Protein AF-A0A345DSM7-F1 (afdb_monomer_lite)

Organism: NCBI:txid1276259

pLDDT: mean 78.88, std 12.36, range [50.38, 92.19]

Radius of gyration: 13.11 Å; chains: 1; bounding box: 27×38×23 Å

Foldseek 3Di:
DAPPVRHDDLVNVCVVVVHDSVVSVVVVVVCVVVVQWDQDPPDPDRDTDGDPVNVVVVVVVVVVVD

Structure (mmCIF, N/CA/C/O backbone):
data_AF-A0A345DSM7-F1
#
_entry.id   AF-A0A345DSM7-F1
#
loop_
_atom_site.group_PDB
_atom_site.id
_atom_site.type_symbol
_atom_site.label_atom_id
_atom_site.label_alt_id
_atom_site.label_comp_id
_atom_site.label_asym_id
_atom_site.label_entity_id
_atom_site.label_seq_id
_atom_site.pdbx_PDB_ins_code
_atom_site.Cartn_x
_atom_site.Cartn_y
_atom_site.Cartn_z
_atom_site.occupancy
_atom_site.B_iso_or_equiv
_atom_site.auth_seq_id
_atom_site.auth_comp_id
_atom_site.auth_asym_id
_atom_site.auth_atom_id
_atom_site.pdbx_PDB_model_num
ATOM 1 N N . MET A 1 1 ? -15.875 -5.486 -5.954 1.00 52.56 1 MET A N 1
ATOM 2 C CA . MET A 1 1 ? -16.515 -4.210 -6.346 1.00 52.56 1 MET A CA 1
ATOM 3 C C . MET A 1 1 ? -15.432 -3.216 -6.694 1.00 52.56 1 MET A C 1
ATOM 5 O O . MET A 1 1 ? -14.682 -2.840 -5.810 1.00 52.56 1 MET A O 1
ATOM 9 N N . ILE A 1 2 ? -15.328 -2.848 -7.966 1.00 57.84 2 ILE A N 1
ATOM 10 C CA . ILE A 1 2 ? -14.376 -1.858 -8.475 1.00 57.84 2 ILE A CA 1
ATOM 11 C C . ILE A 1 2 ? -15.169 -0.561 -8.703 1.00 57.84 2 ILE A C 1
ATOM 13 O O . ILE A 1 2 ? -16.312 -0.625 -9.154 1.00 57.84 2 ILE A O 1
ATOM 17 N N . ASN A 1 3 ? -14.637 0.605 -8.325 1.00 63.81 3 ASN A N 1
ATOM 18 C CA . ASN A 1 3 ? -15.348 1.873 -8.526 1.00 63.81 3 ASN A CA 1
ATOM 19 C C . ASN A 1 3 ? -15.529 2.190 -10.030 1.00 63.81 3 ASN A C 1
ATOM 21 O O . ASN A 1 3 ? -14.903 1.563 -10.882 1.00 63.81 3 ASN A O 1
ATOM 25 N N . ARG A 1 4 ? -16.340 3.208 -10.369 1.00 50.38 4 ARG A N 1
ATOM 26 C CA . ARG A 1 4 ? -16.599 3.656 -11.763 1.00 50.38 4 ARG A CA 1
ATOM 27 C C . ARG A 1 4 ? -15.329 3.974 -12.575 1.00 50.38 4 ARG A C 1
ATOM 29 O O . ARG A 1 4 ? -15.399 4.136 -13.785 1.00 50.38 4 ARG A O 1
ATOM 36 N N . TRP A 1 5 ? -14.186 4.076 -11.908 1.00 58.69 5 TRP A N 1
ATOM 37 C CA . TRP A 1 5 ? -12.899 4.434 -12.482 1.00 58.69 5 TRP A CA 1
ATOM 38 C C . TRP A 1 5 ? -11.940 3.251 -12.608 1.00 58.69 5 TRP A C 1
ATOM 40 O O . TRP A 1 5 ? -10.848 3.451 -13.115 1.00 58.69 5 TRP A O 1
ATOM 50 N N . GLY A 1 6 ? -12.312 2.040 -12.182 1.00 62.03 6 GLY A N 1
ATOM 51 C CA . GLY A 1 6 ? -11.425 0.879 -12.276 1.00 62.03 6 GLY A CA 1
ATOM 52 C C . GLY A 1 6 ? -10.551 0.634 -11.038 1.00 62.03 6 GLY A C 1
ATOM 53 O O . GLY A 1 6 ? -9.670 -0.217 -11.088 1.00 62.03 6 GLY A O 1
ATOM 54 N N . TYR A 1 7 ? -10.790 1.328 -9.916 1.00 69.00 7 TYR A N 1
ATOM 55 C CA . TYR A 1 7 ? -9.933 1.258 -8.723 1.00 69.00 7 TYR A CA 1
ATOM 56 C C . TYR A 1 7 ? -10.677 0.816 -7.458 1.00 69.00 7 TYR A C 1
ATOM 58 O O . TYR A 1 7 ? -11.896 0.968 -7.341 1.00 69.00 7 TYR A O 1
ATOM 66 N N . LEU A 1 8 ? -9.918 0.297 -6.491 1.00 74.81 8 LEU A N 1
ATOM 67 C CA . LEU A 1 8 ? -10.395 -0.026 -5.147 1.00 74.81 8 LEU A CA 1
ATOM 68 C C . LEU A 1 8 ? -10.036 1.109 -4.183 1.00 74.81 8 LEU A C 1
ATOM 70 O O . LEU A 1 8 ? -8.882 1.533 -4.128 1.00 74.81 8 LEU A O 1
ATOM 74 N N . ASN A 1 9 ? -11.011 1.606 -3.421 1.00 79.25 9 ASN A N 1
ATOM 75 C CA . ASN A 1 9 ? -10.737 2.519 -2.308 1.00 79.25 9 ASN A CA 1
ATOM 76 C C . ASN A 1 9 ? -10.259 1.739 -1.060 1.00 79.25 9 ASN A C 1
ATOM 78 O O . ASN A 1 9 ? -10.318 0.509 -1.021 1.00 79.25 9 ASN A O 1
ATOM 82 N N . LEU A 1 10 ? -9.771 2.441 -0.029 1.00 80.25 10 LEU A N 1
ATOM 83 C CA . LEU A 1 10 ? -9.213 1.789 1.168 1.00 80.25 10 LEU A CA 1
ATOM 84 C C . LEU A 1 10 ? -10.240 0.926 1.917 1.00 80.25 10 LEU A C 1
ATOM 86 O O . LEU A 1 10 ? -9.868 -0.113 2.453 1.00 80.25 10 LEU A O 1
ATOM 90 N N . GLU A 1 11 ? -11.514 1.317 1.921 1.00 82.75 11 GLU A N 1
ATOM 91 C CA . GLU A 1 11 ? -12.604 0.546 2.535 1.00 82.75 11 GLU A CA 1
ATOM 92 C C . GLU A 1 11 ? -12.841 -0.771 1.794 1.00 82.75 11 GLU A C 1
ATOM 94 O O . GLU A 1 11 ? -12.934 -1.830 2.407 1.00 82.75 11 GLU A O 1
ATOM 99 N N . GLN A 1 12 ? -12.846 -0.737 0.462 1.00 83.88 12 GLN A N 1
ATOM 100 C CA . GLN A 1 12 ? -12.958 -1.928 -0.373 1.00 83.88 12 GLN A CA 1
ATOM 101 C C . GLN A 1 12 ? -11.750 -2.852 -0.189 1.00 83.88 12 GLN A C 1
ATOM 103 O O . GLN A 1 12 ? -11.921 -4.064 -0.106 1.00 83.88 12 GLN A O 1
ATOM 108 N N . VAL A 1 13 ? -10.537 -2.300 -0.073 1.00 84.38 13 VAL A N 1
ATOM 109 C CA . VAL A 1 13 ? -9.324 -3.080 0.237 1.00 84.38 13 VAL A CA 1
ATOM 110 C C . VAL A 1 13 ? -9.401 -3.693 1.639 1.00 84.38 13 VAL A C 1
ATOM 112 O O . VAL A 1 13 ? -9.045 -4.855 1.819 1.00 84.38 13 VAL A O 1
ATOM 115 N N . SER A 1 14 ? -9.897 -2.943 2.622 1.00 87.31 14 SER A N 1
ATOM 116 C CA . SER A 1 14 ? -10.124 -3.411 3.994 1.00 87.31 14 SER A CA 1
ATOM 117 C C . SER A 1 14 ? -11.103 -4.584 4.041 1.00 87.31 14 SER A C 1
ATOM 119 O O . SER A 1 14 ? -10.795 -5.593 4.676 1.00 87.31 14 SER A O 1
ATOM 121 N N . LEU A 1 15 ? -12.216 -4.497 3.308 1.00 88.31 15 LEU A N 1
ATOM 122 C CA . LEU A 1 15 ? -13.187 -5.584 3.168 1.00 88.31 15 LEU A CA 1
ATOM 123 C C . LEU A 1 15 ? -12.591 -6.809 2.462 1.00 88.31 15 LEU A C 1
ATOM 125 O O . LEU A 1 15 ? -12.737 -7.923 2.953 1.00 88.31 15 LEU A O 1
ATOM 129 N N . LEU A 1 16 ? -11.878 -6.618 1.346 1.00 87.81 16 LEU A N 1
ATOM 130 C CA . LEU A 1 16 ? -11.270 -7.719 0.584 1.00 87.81 16 LEU A CA 1
ATOM 131 C C . LEU A 1 16 ? -10.205 -8.476 1.378 1.00 87.81 16 LEU A C 1
ATOM 133 O O . LEU A 1 16 ? -10.090 -9.691 1.259 1.00 87.81 16 LEU A O 1
ATOM 137 N N . LEU A 1 17 ? -9.413 -7.757 2.172 1.00 87.56 17 LEU A N 1
ATOM 138 C CA . LEU A 1 17 ? -8.361 -8.350 2.992 1.00 87.56 17 LEU A CA 1
ATOM 139 C C . LEU A 1 17 ? -8.865 -8.809 4.364 1.00 87.56 17 LEU A C 1
ATOM 141 O O . LEU A 1 17 ? -8.072 -9.367 5.119 1.00 87.56 17 LEU A O 1
ATOM 145 N N . ASN A 1 18 ? -10.138 -8.557 4.691 1.00 91.56 18 ASN A N 1
ATOM 146 C CA . ASN A 1 18 ? -10.725 -8.757 6.015 1.00 91.56 18 ASN A CA 1
ATOM 147 C C . ASN A 1 18 ? -9.844 -8.1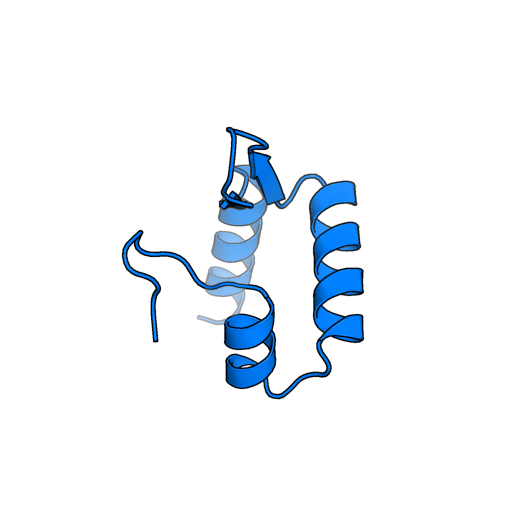69 7.138 1.00 91.56 18 ASN A C 1
ATOM 149 O O . ASN A 1 18 ? -9.501 -8.830 8.120 1.00 91.56 18 ASN A O 1
ATOM 153 N N . LYS A 1 19 ? -9.397 -6.923 6.951 1.00 90.31 19 LYS A N 1
ATOM 154 C CA . LYS A 1 19 ? -8.490 -6.214 7.867 1.00 90.31 19 LYS A CA 1
ATOM 155 C C . LYS A 1 19 ? -9.059 -4.867 8.260 1.00 90.31 19 LYS A C 1
ATOM 157 O O . LYS A 1 19 ? -9.730 -4.216 7.467 1.00 90.31 19 LYS A O 1
ATOM 162 N N . ASN A 1 20 ? -8.714 -4.405 9.460 1.00 90.81 20 ASN A N 1
ATOM 163 C CA . ASN A 1 20 ? -9.112 -3.085 9.941 1.00 90.81 20 ASN A CA 1
ATOM 164 C C . ASN A 1 20 ? -8.587 -1.968 9.019 1.00 90.81 20 ASN A C 1
ATOM 166 O O . ASN A 1 20 ? -7.418 -1.971 8.623 1.00 90.81 20 ASN A O 1
ATOM 170 N N . ILE A 1 21 ? -9.438 -0.981 8.732 1.00 88.25 21 ILE A N 1
ATOM 171 C CA . ILE A 1 21 ? -9.107 0.182 7.902 1.00 88.25 21 ILE A CA 1
ATOM 172 C C . ILE A 1 21 ? -7.859 0.935 8.394 1.00 88.25 21 ILE A C 1
ATOM 174 O O . ILE A 1 21 ? -7.034 1.343 7.579 1.00 88.25 21 ILE A O 1
ATOM 178 N N . LYS A 1 22 ? -7.653 1.035 9.716 1.00 90.69 22 LYS A N 1
ATOM 179 C CA . LYS A 1 22 ? -6.462 1.655 10.324 1.00 90.69 22 LYS A CA 1
ATOM 180 C C . LYS A 1 22 ? -5.187 0.898 9.959 1.00 90.69 22 LYS A C 1
ATOM 182 O O . LYS A 1 22 ? -4.169 1.509 9.646 1.00 90.69 22 LYS A O 1
ATOM 187 N N . THR A 1 23 ? -5.247 -0.433 9.952 1.00 90.12 23 THR A N 1
ATOM 188 C CA . THR A 1 23 ? -4.122 -1.285 9.546 1.00 90.12 23 THR A CA 1
ATOM 189 C C . THR A 1 23 ? -3.807 -1.099 8.066 1.00 90.12 23 THR A C 1
ATOM 191 O O . THR A 1 23 ? -2.643 -0.944 7.710 1.00 90.12 23 THR A O 1
ATOM 194 N N . ILE A 1 24 ? -4.831 -1.058 7.208 1.00 88.56 24 ILE A N 1
ATOM 195 C CA . ILE A 1 24 ? -4.655 -0.815 5.770 1.00 88.56 24 ILE A CA 1
ATOM 196 C C . ILE A 1 24 ? -4.052 0.570 5.513 1.00 88.56 24 ILE A C 1
ATOM 198 O O . ILE A 1 24 ? -3.158 0.705 4.680 1.00 88.56 24 ILE A O 1
ATOM 202 N N . GLN A 1 25 ? -4.476 1.591 6.258 1.00 88.94 25 GLN A N 1
ATOM 203 C CA . GLN A 1 25 ? -3.907 2.933 6.160 1.00 88.94 25 GLN A CA 1
ATOM 204 C C . GLN A 1 25 ? -2.426 2.966 6.565 1.00 88.94 25 GLN A C 1
ATOM 206 O O . GLN A 1 25 ? -1.610 3.512 5.824 1.00 88.94 25 GLN A O 1
ATOM 211 N N . LEU A 1 26 ? -2.062 2.329 7.679 1.00 92.19 26 LEU A N 1
ATOM 212 C CA . LEU A 1 26 ? -0.671 2.258 8.134 1.00 92.19 26 LEU A CA 1
ATOM 213 C C . LEU A 1 26 ? 0.220 1.499 7.136 1.00 92.19 26 LEU A C 1
ATOM 215 O O . LEU A 1 26 ? 1.325 1.936 6.816 1.00 92.19 26 LEU A O 1
ATOM 219 N N . GLN A 1 27 ? -0.277 0.393 6.579 1.00 88.88 27 GLN A N 1
ATOM 220 C CA . GLN A 1 27 ? 0.429 -0.361 5.538 1.00 88.88 27 GLN A CA 1
ATOM 221 C C . GLN A 1 27 ? 0.607 0.457 4.259 1.00 88.88 27 GLN A C 1
ATOM 223 O O . GLN A 1 27 ? 1.683 0.451 3.665 1.00 88.88 27 GLN A O 1
ATOM 228 N N . LYS A 1 28 ? -0.418 1.208 3.851 1.00 87.31 28 LYS A N 1
ATOM 229 C CA . LYS A 1 28 ? -0.332 2.132 2.718 1.00 87.31 28 LYS A CA 1
ATOM 230 C C . LYS A 1 28 ? 0.779 3.158 2.931 1.00 87.31 28 LYS A C 1
ATOM 232 O O . LYS A 1 28 ? 1.605 3.345 2.046 1.00 87.31 28 LYS A O 1
ATOM 237 N N . GLU A 1 29 ? 0.824 3.800 4.095 1.00 89.06 29 GLU A N 1
ATOM 238 C CA . GLU A 1 29 ? 1.856 4.790 4.433 1.00 89.06 29 GLU A CA 1
ATOM 239 C C . GLU A 1 29 ? 3.265 4.185 4.401 1.00 89.06 29 GLU A C 1
ATOM 241 O O . GLU A 1 29 ? 4.184 4.789 3.845 1.00 89.06 29 GLU A O 1
ATOM 246 N N . GLN A 1 30 ? 3.433 2.957 4.900 1.00 91.50 30 GLN A N 1
ATOM 247 C CA . GLN A 1 30 ? 4.694 2.221 4.785 1.00 91.50 30 GLN A CA 1
ATOM 248 C C . GLN A 1 30 ? 5.076 1.955 3.323 1.00 91.50 30 GLN A C 1
ATOM 250 O O . GLN A 1 30 ? 6.212 2.216 2.931 1.00 91.50 30 GLN A O 1
ATOM 255 N N . LEU A 1 31 ? 4.143 1.488 2.490 1.00 88.62 31 LEU A N 1
ATOM 256 C CA . LEU A 1 31 ? 4.395 1.222 1.068 1.00 88.62 31 LEU A CA 1
ATOM 257 C C . LEU A 1 31 ? 4.758 2.497 0.293 1.00 88.62 31 LEU A C 1
ATOM 259 O O . LEU A 1 31 ? 5.639 2.464 -0.568 1.00 88.62 31 LEU A O 1
ATOM 263 N N . VAL A 1 32 ? 4.140 3.630 0.626 1.00 87.31 32 VAL A N 1
ATOM 264 C CA . VAL A 1 32 ? 4.515 4.946 0.084 1.00 87.31 32 VAL A CA 1
ATOM 265 C C . VAL A 1 32 ? 5.926 5.324 0.535 1.00 87.31 32 VAL A C 1
ATOM 267 O O . VAL A 1 32 ? 6.764 5.664 -0.301 1.00 87.31 32 VAL A O 1
ATOM 270 N N . LYS A 1 33 ? 6.244 5.174 1.828 1.00 89.38 33 LYS A N 1
ATOM 271 C CA . LYS A 1 33 ? 7.592 5.422 2.371 1.00 89.38 33 LYS A CA 1
ATOM 272 C C . LYS A 1 33 ? 8.660 4.558 1.691 1.00 89.38 33 LYS A C 1
ATOM 27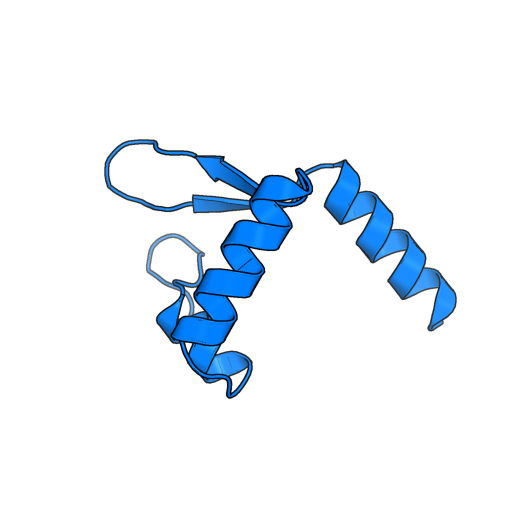4 O O . LYS A 1 33 ? 9.755 5.039 1.410 1.00 89.38 33 LYS A O 1
ATOM 279 N N . PHE A 1 34 ? 8.342 3.307 1.364 1.00 89.06 34 PHE A N 1
ATOM 280 C CA . PHE A 1 34 ? 9.238 2.397 0.642 1.00 89.06 34 PHE A CA 1
ATOM 281 C C . PHE A 1 34 ? 9.321 2.652 -0.870 1.00 89.06 34 PHE A C 1
ATOM 283 O O . PHE A 1 34 ? 10.052 1.934 -1.571 1.00 89.06 34 PHE A O 1
ATOM 290 N N . LYS A 1 35 ? 8.613 3.674 -1.374 1.00 87.44 35 LYS A N 1
ATOM 291 C CA . LYS A 1 35 ? 8.475 3.998 -2.802 1.00 87.44 35 LYS A CA 1
ATOM 292 C C . LYS A 1 35 ? 7.942 2.811 -3.611 1.00 87.44 35 LYS A C 1
ATOM 294 O O . LYS A 1 35 ? 8.381 2.554 -4.732 1.00 87.44 35 LYS A O 1
ATOM 299 N N . MET A 1 36 ? 7.039 2.040 -3.010 1.00 87.06 36 MET A N 1
ATOM 300 C CA . MET A 1 36 ? 6.341 0.927 -3.659 1.00 87.06 36 MET A CA 1
ATOM 301 C C . MET A 1 36 ? 5.008 1.361 -4.273 1.00 87.06 36 MET A C 1
ATOM 303 O O . MET A 1 36 ? 4.540 0.733 -5.220 1.00 87.06 36 MET A O 1
ATOM 307 N N . LEU A 1 37 ? 4.431 2.454 -3.771 1.00 84.81 37 LEU A N 1
ATOM 308 C CA . LEU A 1 37 ? 3.240 3.085 -4.325 1.00 84.81 37 LEU A CA 1
ATOM 309 C C . LEU A 1 37 ? 3.548 4.516 -4.753 1.00 84.81 37 LEU A C 1
ATOM 311 O O . LEU A 1 37 ? 4.114 5.284 -3.975 1.00 84.81 37 LEU A O 1
ATOM 315 N N . ASN A 1 38 ? 3.115 4.873 -5.957 1.00 79.56 38 ASN A N 1
ATOM 316 C CA . ASN A 1 38 ? 2.933 6.262 -6.347 1.00 79.56 38 ASN A CA 1
ATOM 317 C C . ASN A 1 38 ? 1.566 6.727 -5.847 1.00 79.56 38 ASN A C 1
ATOM 319 O O . ASN A 1 38 ? 0.567 6.017 -5.997 1.00 79.56 38 ASN A O 1
ATOM 323 N N . VAL A 1 39 ? 1.538 7.911 -5.242 1.00 72.81 39 VAL A N 1
ATOM 324 C CA . VAL A 1 39 ? 0.309 8.580 -4.814 1.00 72.81 39 VAL A CA 1
ATOM 325 C C . VAL A 1 39 ? 0.119 9.774 -5.731 1.00 72.81 39 VAL A C 1
ATOM 327 O O . VAL A 1 39 ? 0.729 10.817 -5.506 1.00 72.81 39 VAL A O 1
ATOM 330 N N . ASP A 1 40 ? -0.690 9.616 -6.775 1.00 65.44 40 ASP A N 1
ATOM 331 C CA . ASP A 1 40 ? -1.059 10.758 -7.607 1.00 65.44 40 ASP A CA 1
ATOM 332 C C . ASP A 1 40 ? -2.152 11.554 -6.897 1.00 65.44 40 ASP A C 1
ATOM 334 O O . ASP A 1 40 ? -3.233 11.042 -6.600 1.00 65.44 40 ASP A O 1
ATOM 338 N N . THR A 1 41 ? -1.855 12.820 -6.609 1.00 57.84 41 THR A N 1
ATOM 339 C CA . THR A 1 41 ? -2.752 13.762 -5.922 1.00 57.84 41 THR A CA 1
ATOM 340 C C . THR A 1 41 ? -3.628 14.558 -6.889 1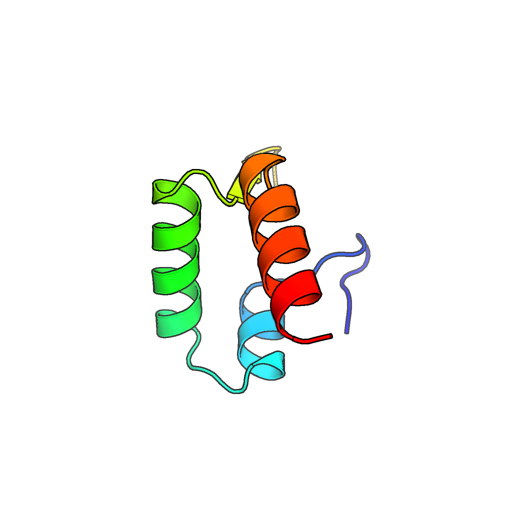.00 57.84 41 THR A C 1
ATOM 342 O O . THR A 1 41 ? -4.247 15.545 -6.482 1.00 57.84 41 THR A O 1
ATOM 345 N N . LEU A 1 42 ? -3.712 14.139 -8.162 1.00 59.66 42 LEU A N 1
ATOM 346 C CA . LEU A 1 42 ? -4.587 14.773 -9.149 1.00 59.66 42 LEU A CA 1
ATOM 347 C C . LEU A 1 42 ? -6.014 14.914 -8.588 1.00 59.66 42 LEU A C 1
ATOM 349 O O . LEU A 1 42 ? -6.527 14.025 -7.895 1.00 59.66 42 LEU A O 1
ATOM 353 N N . PRO A 1 43 ? -6.653 16.068 -8.830 1.00 53.88 43 PRO A N 1
ATOM 354 C CA . PRO A 1 43 ? -7.641 16.599 -7.915 1.00 53.88 43 PRO A CA 1
ATOM 355 C C . PRO A 1 43 ? -8.859 15.674 -7.877 1.00 53.88 43 PRO A C 1
ATOM 357 O O . PRO A 1 43 ? -9.501 15.432 -8.898 1.00 53.88 43 PRO A O 1
ATOM 360 N N . LYS A 1 44 ? -9.187 15.203 -6.666 1.00 54.28 44 LYS A N 1
ATOM 361 C CA . LYS A 1 44 ? -10.366 14.404 -6.262 1.00 54.28 44 LYS A CA 1
ATOM 362 C C . LYS A 1 44 ? -10.218 12.881 -6.197 1.00 54.28 44 LYS A C 1
ATOM 364 O O . LYS A 1 44 ? -11.177 12.243 -5.762 1.00 54.28 44 LYS A O 1
ATOM 369 N N . LYS A 1 45 ? -9.089 12.264 -6.564 1.00 55.84 45 LYS A N 1
ATOM 370 C CA . LYS A 1 45 ? -8.968 10.795 -6.478 1.00 55.84 45 LYS A CA 1
ATOM 371 C C . LYS A 1 45 ? -7.594 10.362 -5.992 1.00 55.84 45 LYS A C 1
ATOM 373 O O . LYS A 1 45 ? -6.598 10.564 -6.666 1.00 55.84 45 LYS A O 1
ATOM 378 N N . ASN A 1 46 ? -7.583 9.717 -4.827 1.00 61.34 46 ASN A N 1
ATOM 379 C CA . ASN A 1 46 ? -6.418 9.033 -4.277 1.00 61.34 46 ASN A CA 1
ATOM 380 C C . ASN A 1 46 ? -6.103 7.800 -5.138 1.00 61.34 46 ASN A C 1
ATOM 382 O O . ASN A 1 46 ? -6.530 6.690 -4.814 1.00 61.34 46 ASN A O 1
ATOM 386 N N . TYR A 1 47 ? -5.427 8.000 -6.266 1.00 63.81 47 TYR A N 1
ATOM 387 C CA . TYR A 1 47 ? -4.965 6.905 -7.106 1.00 63.81 47 TYR A CA 1
ATOM 388 C C . TYR A 1 47 ? -3.642 6.371 -6.558 1.00 63.81 47 TYR A C 1
ATOM 390 O O . TYR A 1 47 ? -2.687 7.120 -6.359 1.00 63.81 47 TYR A O 1
ATOM 398 N N . TYR A 1 48 ? -3.607 5.060 -6.315 1.00 73.25 48 TYR A N 1
ATOM 399 C CA . TYR A 1 48 ? -2.414 4.343 -5.879 1.00 73.25 48 TYR A CA 1
ATOM 400 C C . TYR A 1 48 ? -1.980 3.402 -6.996 1.00 73.25 48 TYR A C 1
ATOM 402 O O . TYR A 1 48 ? -2.687 2.442 -7.305 1.00 73.25 48 TYR A O 1
ATOM 410 N N . THR A 1 49 ? -0.834 3.676 -7.612 1.00 76.88 49 THR A N 1
ATOM 411 C CA . THR A 1 49 ? -0.250 2.804 -8.639 1.00 76.88 49 THR A CA 1
ATOM 412 C C . THR A 1 49 ? 1.035 2.172 -8.117 1.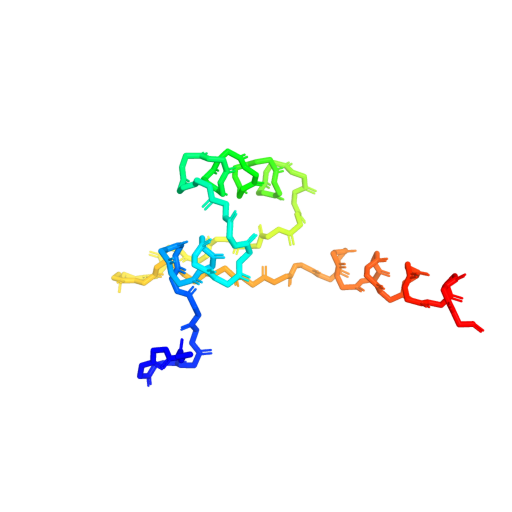00 76.88 49 THR A C 1
ATOM 414 O O . THR A 1 49 ? 1.769 2.778 -7.335 1.00 76.88 49 THR A O 1
ATOM 417 N N . LEU A 1 50 ? 1.297 0.921 -8.505 1.00 82.69 50 LEU A N 1
ATOM 418 C CA . LEU A 1 50 ? 2.552 0.252 -8.163 1.00 82.69 50 LEU A CA 1
ATOM 419 C C . LEU A 1 50 ? 3.704 0.914 -8.918 1.00 82.69 50 LEU A C 1
ATOM 421 O O . LEU A 1 50 ? 3.598 1.174 -10.115 1.00 82.69 50 LEU A O 1
ATOM 425 N N . THR A 1 51 ? 4.822 1.144 -8.236 1.00 85.25 51 THR A N 1
ATOM 426 C CA . THR A 1 51 ? 6.054 1.574 -8.906 1.00 85.25 51 THR A CA 1
ATOM 427 C C . THR A 1 51 ? 6.688 0.412 -9.669 1.00 85.25 51 THR A C 1
ATOM 429 O O . THR A 1 51 ? 6.483 -0.753 -9.316 1.00 85.25 51 THR A O 1
ATOM 432 N N . SER A 1 52 ? 7.545 0.702 -10.654 1.00 86.12 52 SER A N 1
ATOM 433 C CA . SER A 1 52 ? 8.318 -0.333 -11.365 1.00 86.12 52 SER A CA 1
ATOM 434 C C . SER A 1 52 ? 9.116 -1.220 -10.399 1.00 86.12 52 SER A C 1
ATOM 436 O O . SER A 1 52 ? 9.240 -2.423 -10.603 1.00 86.12 52 SER A O 1
ATOM 438 N N . LYS A 1 53 ? 9.600 -0.649 -9.285 1.00 88.38 53 LYS A N 1
ATOM 439 C CA . LYS A 1 53 ? 10.264 -1.389 -8.202 1.00 88.38 53 LYS A CA 1
ATOM 440 C C . LYS A 1 53 ? 9.327 -2.403 -7.543 1.00 88.38 53 LYS A C 1
ATOM 442 O O . LYS A 1 53 ? 9.721 -3.549 -7.335 1.00 88.38 53 LYS A O 1
ATOM 447 N N . ALA A 1 54 ? 8.108 -1.988 -7.200 1.00 86.75 54 ALA A N 1
ATOM 448 C CA . ALA A 1 54 ? 7.125 -2.874 -6.586 1.00 86.75 54 ALA A CA 1
ATOM 449 C C . ALA A 1 54 ? 6.682 -3.983 -7.547 1.00 86.75 54 ALA A C 1
ATOM 451 O O . ALA A 1 54 ? 6.585 -5.136 -7.137 1.00 86.75 54 ALA A O 1
ATOM 452 N N . GLN A 1 55 ? 6.485 -3.661 -8.828 1.00 86.44 55 GLN A N 1
ATOM 453 C CA . GLN A 1 55 ? 6.156 -4.647 -9.861 1.00 86.44 55 GLN A CA 1
ATOM 454 C C . GLN A 1 55 ? 7.261 -5.699 -10.013 1.00 86.44 55 GLN A C 1
ATOM 456 O O . GLN A 1 55 ? 6.972 -6.894 -9.986 1.00 86.44 55 GLN A O 1
ATOM 461 N N . SER A 1 56 ? 8.527 -5.277 -10.083 1.00 87.88 56 SER A N 1
ATOM 462 C CA . SER A 1 56 ? 9.669 -6.198 -10.115 1.00 87.88 56 SER A CA 1
ATOM 463 C C . SER A 1 56 ? 9.730 -7.079 -8.867 1.00 87.88 56 SER A C 1
ATOM 465 O O . SER A 1 56 ? 9.924 -8.286 -8.984 1.00 87.88 56 SER A O 1
ATOM 467 N N . HIS A 1 57 ? 9.516 -6.509 -7.677 1.00 87.12 57 HIS A N 1
ATOM 468 C CA . HIS A 1 57 ? 9.506 -7.274 -6.429 1.00 87.12 57 HIS A CA 1
ATOM 469 C C . HIS A 1 57 ? 8.398 -8.338 -6.407 1.00 87.12 57 HIS A C 1
ATOM 471 O O . HIS A 1 57 ? 8.670 -9.495 -6.099 1.00 87.12 57 HIS A O 1
ATOM 477 N N . LEU A 1 58 ? 7.173 -7.980 -6.805 1.00 86.00 58 LEU A N 1
ATOM 478 C CA . LEU A 1 58 ? 6.061 -8.930 -6.913 1.00 86.00 58 LEU A CA 1
ATOM 479 C C . LEU A 1 58 ? 6.346 -10.034 -7.938 1.00 86.00 58 LEU A C 1
ATOM 481 O O . LEU A 1 58 ? 6.062 -11.199 -7.671 1.00 86.00 58 LEU A O 1
ATOM 485 N N . GLY A 1 59 ? 6.947 -9.689 -9.080 1.00 85.69 59 GLY A N 1
ATOM 486 C CA . GLY A 1 59 ? 7.348 -10.667 -10.094 1.00 85.69 59 GLY A CA 1
ATOM 487 C C . GLY A 1 59 ? 8.384 -11.670 -9.577 1.00 85.69 59 GLY A C 1
ATOM 488 O O . GLY A 1 59 ? 8.292 -12.859 -9.875 1.00 85.69 59 GLY A O 1
ATOM 489 N N . TRP A 1 60 ? 9.340 -11.216 -8.765 1.00 83.56 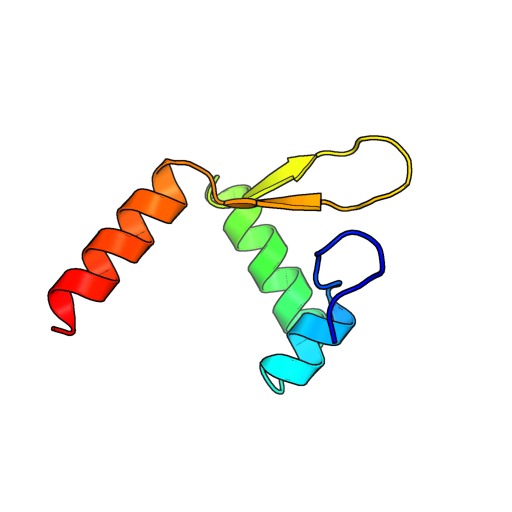60 TRP A N 1
ATOM 490 C CA . TRP A 1 60 ? 10.309 -12.092 -8.098 1.00 83.56 60 TRP A CA 1
ATOM 491 C C . TRP A 1 60 ? 9.655 -13.005 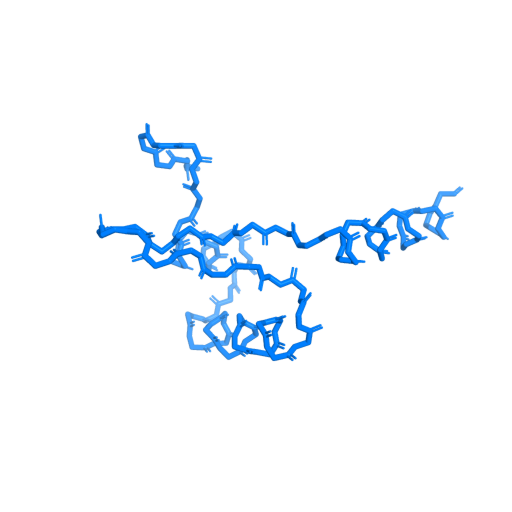-7.061 1.00 83.56 60 TRP A C 1
ATOM 493 O O . TRP A 1 60 ? 9.915 -14.205 -7.055 1.00 83.56 60 TRP A O 1
ATOM 503 N N . GLU A 1 61 ? 8.790 -12.463 -6.205 1.00 85.50 61 GLU A N 1
ATOM 504 C CA . GLU A 1 61 ? 8.084 -13.253 -5.189 1.00 85.50 61 GLU A CA 1
ATOM 505 C C . GLU A 1 61 ? 7.154 -14.301 -5.814 1.00 85.50 61 GLU A C 1
ATOM 507 O O . GLU A 1 61 ? 7.062 -15.419 -5.311 1.00 85.50 61 GLU A O 1
ATOM 512 N N . HIS A 1 62 ? 6.519 -13.989 -6.947 1.00 78.94 62 HIS A N 1
ATOM 513 C CA . HIS A 1 62 ? 5.730 -14.957 -7.708 1.00 78.94 62 HIS A CA 1
ATOM 514 C C . HIS A 1 62 ? 6.595 -16.102 -8.254 1.00 78.94 62 HIS A C 1
ATOM 516 O O . HIS A 1 62 ? 6.241 -17.265 -8.089 1.00 78.94 62 HIS A O 1
ATOM 522 N N . LYS A 1 63 ? 7.759 -15.790 -8.840 1.00 81.88 63 LYS A N 1
ATOM 523 C CA . LYS A 1 63 ? 8.708 -16.794 -9.358 1.00 81.88 63 LYS A CA 1
ATOM 524 C C . LYS A 1 63 ? 9.318 -17.701 -8.290 1.00 81.88 63 LYS A C 1
ATOM 526 O O . LYS A 1 63 ? 9.835 -18.744 -8.637 1.00 81.88 63 LYS A O 1
ATOM 531 N N . LYS A 1 64 ? 9.330 -17.300 -7.018 1.00 80.38 64 LYS A N 1
ATOM 532 C CA . LYS A 1 64 ? 9.795 -18.173 -5.926 1.00 80.38 64 LYS A CA 1
ATOM 533 C C . LYS A 1 64 ? 8.742 -19.188 -5.486 1.00 80.38 64 LYS A C 1
ATOM 535 O O . LYS A 1 64 ? 9.086 -20.171 -4.841 1.00 80.38 64 LYS A O 1
ATOM 540 N N . LYS A 1 65 ? 7.464 -18.898 -5.736 1.00 69.44 65 LYS A N 1
ATOM 541 C CA . LYS A 1 65 ? 6.327 -19.725 -5.306 1.00 69.44 65 LYS A CA 1
ATOM 542 C C . LYS A 1 65 ? 5.892 -20.749 -6.357 1.00 69.44 65 LYS A C 1
ATOM 544 O O . LYS A 1 65 ? 5.073 -21.604 -6.033 1.00 69.44 65 LYS A O 1
ATOM 549 N N . HIS A 1 66 ? 6.415 -20.635 -7.574 1.00 57.25 66 HIS A N 1
ATOM 550 C CA . HIS A 1 66 ? 6.178 -21.509 -8.719 1.00 57.25 66 HIS A CA 1
ATOM 551 C C . HIS A 1 66 ? 7.500 -22.114 -9.174 1.00 57.25 66 HIS A C 1
ATOM 553 O O . HIS A 1 66 ? 7.475 -23.289 -9.590 1.00 57.25 66 HIS A O 1
#

Secondary structure (DSSP, 8-state):
---TTS---HHHHHHHTT--HHHHHHHHHHHHHTT-EEEE--TT--EEEE-HHHHHHHHHHHHHH-

Sequence (66 aa):
MINRWGYLNLEQVSLLLNKNIKTIQLQKEQLVKFKMLNVDTLPKKNYYTLTSKAQSHLGWEHKKKH